Protein AF-A0A3M1Z1W0-F1 (afdb_monomer_lite)

Radius of gyration: 14.69 Å; chains: 1; bounding box: 34×30×34 Å

Sequence (107 aa):
DSDIDFILLTPSPDSFRHATTWPYEIAWLQAGLRLVKWHDRTYGAVWSRHLLFDTGLQVEMSFGALSWASVTPLDSGTRRVIADGCRILYDPEQLLATLLHVIHPNE

pLDDT: mean 94.64, std 5.2, range [59.12, 98.38]

Structure (mmCIF, N/CA/C/O backbone):
data_AF-A0A3M1Z1W0-F1
#
_entry.id   AF-A0A3M1Z1W0-F1
#
loop_
_atom_site.group_PDB
_atom_site.id
_atom_site.type_symbol
_atom_site.label_atom_id
_atom_site.label_alt_id
_atom_site.label_comp_id
_atom_site.label_asym_id
_atom_site.label_entity_id
_atom_site.label_seq_id
_atom_site.pdbx_PDB_ins_code
_atom_site.Cartn_x
_atom_site.Cartn_y
_atom_site.Cartn_z
_atom_site.occupancy
_atom_site.B_iso_or_equiv
_atom_site.auth_seq_id
_atom_site.auth_comp_id
_atom_site.auth_asym_id
_atom_site.auth_atom_id
_atom_site.pdbx_PDB_model_num
ATOM 1 N N . ASP A 1 1 ? -6.498 -2.238 -13.363 1.00 78.19 1 ASP A N 1
ATOM 2 C CA . ASP A 1 1 ? -6.137 -3.458 -12.643 1.00 78.19 1 ASP A CA 1
ATOM 3 C C . ASP A 1 1 ? -4.649 -3.623 -12.581 1.00 78.19 1 ASP A C 1
ATOM 5 O O . ASP A 1 1 ? -3.969 -3.557 -13.604 1.00 78.19 1 ASP A O 1
ATOM 9 N N . SER A 1 2 ? -4.192 -3.729 -11.346 1.00 89.69 2 SER A N 1
ATOM 10 C CA . SER A 1 2 ? -2.926 -4.302 -10.914 1.00 89.69 2 SER A CA 1
ATOM 11 C C . SER A 1 2 ? -3.080 -5.818 -10.815 1.00 89.69 2 SER A C 1
ATOM 13 O O . SER A 1 2 ? -4.191 -6.333 -10.706 1.00 89.69 2 SER A O 1
ATOM 15 N N . ASP A 1 3 ? -1.957 -6.526 -10.841 1.00 96.25 3 ASP A N 1
ATOM 16 C CA . ASP A 1 3 ? -1.916 -7.965 -10.577 1.00 96.25 3 ASP A CA 1
ATOM 17 C C . ASP A 1 3 ? -1.739 -8.253 -9.076 1.00 96.25 3 ASP A C 1
ATOM 19 O O . ASP A 1 3 ? -2.136 -9.309 -8.585 1.00 96.25 3 ASP A O 1
ATOM 23 N N . ILE A 1 4 ? -1.096 -7.327 -8.353 1.00 95.75 4 ILE A N 1
ATOM 24 C CA . ILE A 1 4 ? -0.834 -7.407 -6.913 1.00 95.75 4 ILE A CA 1
ATOM 25 C C . ILE A 1 4 ? -1.103 -6.043 -6.285 1.00 95.75 4 ILE A C 1
ATOM 27 O O . ILE A 1 4 ? -0.536 -5.038 -6.723 1.00 95.75 4 ILE A O 1
ATOM 31 N N . ASP A 1 5 ? -1.887 -6.035 -5.211 1.00 96.38 5 ASP A N 1
ATOM 32 C CA . ASP A 1 5 ? -2.248 -4.835 -4.464 1.00 96.38 5 ASP A CA 1
ATOM 33 C C . ASP A 1 5 ? -1.731 -4.911 -3.027 1.00 96.38 5 ASP A C 1
ATOM 35 O O . ASP A 1 5 ? -1.970 -5.878 -2.300 1.00 96.38 5 ASP A O 1
ATOM 39 N N . PHE A 1 6 ? -1.028 -3.864 -2.600 1.00 97.06 6 PHE A N 1
ATOM 40 C CA . PHE A 1 6 ? -0.606 -3.671 -1.219 1.00 97.06 6 PHE A CA 1
ATOM 41 C C . PHE A 1 6 ? -1.291 -2.449 -0.623 1.00 97.06 6 PHE A C 1
ATOM 43 O O . PHE A 1 6 ? -1.316 -1.385 -1.239 1.00 97.06 6 PHE A O 1
ATOM 50 N N . ILE A 1 7 ? -1.749 -2.575 0.621 1.00 96.81 7 ILE A N 1
ATOM 51 C CA . ILE A 1 7 ? -2.120 -1.442 1.468 1.00 96.81 7 ILE A CA 1
ATOM 52 C C . ILE A 1 7 ? -1.077 -1.300 2.581 1.00 96.81 7 ILE A C 1
ATOM 54 O O . ILE A 1 7 ? -0.793 -2.245 3.317 1.00 96.81 7 ILE A O 1
ATOM 58 N N . LEU A 1 8 ? -0.470 -0.122 2.680 1.00 97.62 8 LEU A N 1
ATOM 59 C CA . LEU A 1 8 ? 0.533 0.228 3.674 1.00 97.62 8 LEU A CA 1
ATOM 60 C C . LEU A 1 8 ? -0.023 1.342 4.554 1.00 97.62 8 LEU A C 1
ATOM 62 O O . LEU A 1 8 ? -0.302 2.449 4.086 1.00 97.62 8 LEU A O 1
ATOM 66 N N . LEU A 1 9 ? -0.170 1.052 5.843 1.00 97.62 9 LEU A N 1
ATOM 67 C CA . LEU A 1 9 ? -0.618 2.031 6.824 1.00 97.62 9 LEU A CA 1
ATOM 68 C C . LEU A 1 9 ? 0.586 2.611 7.557 1.00 97.62 9 LEU A C 1
ATOM 70 O O . LEU A 1 9 ? 1.445 1.884 8.050 1.00 97.62 9 LEU A O 1
ATOM 74 N N . THR A 1 10 ? 0.660 3.935 7.606 1.00 96.75 10 THR A N 1
ATOM 75 C CA . THR A 1 10 ? 1.784 4.656 8.207 1.00 96.75 10 THR A CA 1
ATOM 76 C C . THR A 1 10 ? 1.311 5.976 8.817 1.00 96.75 10 THR A C 1
ATOM 78 O O . THR A 1 10 ? 0.347 6.562 8.323 1.00 96.75 10 THR A O 1
ATOM 81 N N . PRO A 1 11 ? 1.972 6.499 9.866 1.00 96.88 11 PRO A N 1
ATOM 82 C CA . PRO A 1 11 ? 1.675 7.832 10.388 1.00 96.88 11 PRO A CA 1
ATOM 83 C C . PRO A 1 11 ? 1.860 8.963 9.361 1.00 96.88 11 PRO A C 1
ATOM 85 O O . PRO A 1 11 ? 1.224 10.006 9.492 1.00 96.88 11 PRO A O 1
ATOM 88 N N . SER A 1 12 ? 2.701 8.760 8.337 1.00 96.38 12 SER A N 1
ATOM 89 C CA . SER A 1 12 ? 3.088 9.803 7.374 1.00 96.38 12 SER A CA 1
ATOM 90 C C . SER A 1 12 ? 3.012 9.308 5.920 1.00 96.38 12 SER A C 1
ATOM 92 O O . SER A 1 12 ? 4.047 9.154 5.265 1.00 96.38 12 SER A O 1
ATOM 94 N N . PRO A 1 13 ? 1.808 9.049 5.372 1.00 96.88 13 PRO A N 1
ATOM 95 C CA . PRO A 1 13 ? 1.657 8.450 4.041 1.00 96.88 13 PRO A CA 1
ATOM 96 C C . PRO A 1 13 ? 2.239 9.318 2.919 1.00 96.88 13 PRO A C 1
ATOM 98 O O . PRO A 1 13 ? 2.825 8.791 1.974 1.00 96.88 13 PRO A O 1
ATOM 101 N N . ASP A 1 14 ? 2.145 10.644 3.023 1.00 96.00 14 ASP A N 1
ATOM 102 C CA . ASP A 1 14 ? 2.642 11.556 1.985 1.00 96.00 14 ASP A CA 1
ATOM 103 C C . ASP A 1 14 ? 4.175 11.637 1.924 1.00 96.00 14 ASP A C 1
ATOM 105 O O . ASP A 1 14 ? 4.731 11.997 0.884 1.00 96.00 14 ASP A O 1
ATOM 109 N N . SER A 1 15 ? 4.890 11.229 2.980 1.00 95.75 15 SER A N 1
ATOM 110 C CA . SER A 1 15 ? 6.355 11.121 2.942 1.00 95.75 15 SER A CA 1
ATOM 111 C C . SER A 1 15 ? 6.816 10.148 1.852 1.00 95.75 15 SER A C 1
ATOM 113 O O . SER A 1 15 ? 7.780 10.434 1.144 1.00 95.75 15 SER A O 1
ATOM 115 N N . PHE A 1 16 ? 6.081 9.051 1.646 1.00 96.25 16 PHE A N 1
ATOM 116 C CA . PHE A 1 16 ? 6.346 8.087 0.576 1.00 96.25 16 PHE A CA 1
ATOM 117 C C . PHE A 1 16 ? 5.912 8.593 -0.801 1.00 96.25 16 PHE A C 1
ATOM 119 O O . PHE A 1 16 ? 6.454 8.143 -1.810 1.00 96.25 16 PHE A O 1
ATOM 126 N N . ARG A 1 17 ? 4.967 9.538 -0.870 1.00 95.44 17 ARG A N 1
ATOM 127 C CA . ARG A 1 17 ? 4.554 10.147 -2.141 1.00 95.44 17 ARG A CA 1
ATOM 128 C C . ARG A 1 17 ? 5.659 11.033 -2.684 1.00 95.44 17 ARG A C 1
ATOM 130 O O . ARG A 1 17 ? 6.032 10.912 -3.850 1.00 95.44 17 ARG A O 1
ATOM 137 N N . HIS A 1 18 ? 6.202 11.884 -1.818 1.00 93.56 18 HIS A N 1
ATOM 138 C CA . HIS A 1 18 ? 7.258 12.825 -2.174 1.00 93.56 18 HIS A CA 1
ATOM 139 C C . HIS A 1 18 ? 8.614 12.143 -2.373 1.00 93.56 18 HIS A C 1
ATOM 141 O O . HIS A 1 18 ? 9.387 12.562 -3.233 1.00 93.56 18 HIS A O 1
ATOM 147 N N . ALA A 1 19 ? 8.905 11.084 -1.615 1.00 92.81 19 ALA A N 1
ATOM 148 C CA . ALA A 1 19 ? 10.106 10.288 -1.821 1.00 92.81 19 ALA A CA 1
ATOM 149 C C . ALA A 1 19 ? 9.976 9.420 -3.083 1.00 92.81 19 ALA A C 1
ATOM 151 O O . ALA A 1 19 ? 9.025 8.652 -3.240 1.00 92.81 19 ALA A O 1
ATOM 152 N N . THR A 1 20 ? 10.961 9.516 -3.976 1.00 91.06 20 THR A N 1
ATOM 153 C CA . THR A 1 20 ? 10.987 8.756 -5.237 1.00 91.06 20 THR A CA 1
ATOM 154 C C . THR A 1 20 ? 12.045 7.659 -5.287 1.00 91.06 20 THR A C 1
ATOM 156 O O . THR A 1 20 ? 12.087 6.897 -6.250 1.00 91.06 20 THR A O 1
ATOM 159 N N . THR A 1 21 ? 12.872 7.539 -4.247 1.00 94.50 21 THR A N 1
ATOM 160 C CA . THR A 1 21 ? 13.955 6.548 -4.164 1.00 94.50 21 THR A CA 1
ATOM 161 C C . THR A 1 21 ? 13.494 5.204 -3.619 1.00 94.50 21 THR A C 1
ATOM 163 O O . THR A 1 21 ? 13.965 4.176 -4.094 1.00 94.50 21 THR A O 1
ATOM 166 N N . TRP A 1 22 ? 12.534 5.194 -2.691 1.00 95.31 22 TRP A N 1
ATOM 167 C CA . TRP A 1 22 ? 12.110 3.978 -1.994 1.00 95.31 22 TRP A CA 1
ATOM 168 C C . TRP A 1 22 ? 11.664 2.819 -2.902 1.00 95.31 22 TRP A C 1
ATOM 170 O O . TRP A 1 22 ? 11.944 1.675 -2.543 1.00 95.31 22 TRP A O 1
ATOM 180 N N . PRO A 1 23 ? 11.038 3.018 -4.087 1.00 95.94 23 PRO A N 1
ATOM 181 C CA . PRO A 1 23 ? 10.710 1.877 -4.936 1.00 95.94 23 PRO A CA 1
ATOM 182 C C . PRO A 1 23 ? 11.959 1.136 -5.399 1.00 95.94 23 PRO A C 1
ATOM 184 O O . PRO A 1 23 ? 11.878 -0.049 -5.677 1.00 95.94 23 PRO A O 1
ATOM 187 N N . TYR A 1 24 ? 13.107 1.807 -5.475 1.00 94.31 24 TYR A N 1
ATOM 188 C CA . TYR A 1 24 ? 14.385 1.197 -5.835 1.00 94.31 24 TYR A CA 1
ATOM 189 C C . TYR A 1 24 ? 15.110 0.575 -4.632 1.00 94.31 24 TYR A C 1
ATOM 191 O O . TYR A 1 24 ? 16.083 -0.148 -4.823 1.00 94.31 24 TYR A O 1
ATOM 199 N N . GLU A 1 25 ? 14.648 0.835 -3.405 1.00 95.44 25 GLU A N 1
ATOM 200 C CA . GLU A 1 25 ? 15.175 0.222 -2.176 1.00 95.44 25 GLU A CA 1
ATOM 201 C C . GLU A 1 25 ? 14.601 -1.183 -1.949 1.00 95.44 25 GLU A C 1
ATOM 203 O O . GLU A 1 25 ? 15.194 -2.003 -1.248 1.00 95.44 25 GLU A O 1
ATOM 208 N N . ILE A 1 26 ? 13.467 -1.496 -2.580 1.00 95.75 26 ILE A N 1
ATOM 209 C C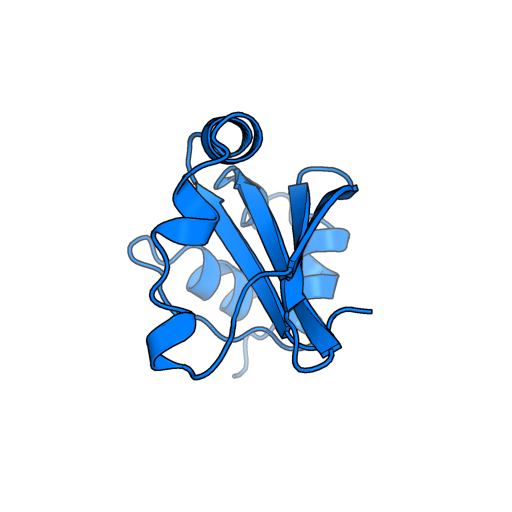A . ILE A 1 26 ? 12.907 -2.844 -2.582 1.00 95.75 26 ILE A CA 1
ATOM 210 C C . ILE A 1 26 ? 13.730 -3.718 -3.532 1.00 95.75 26 ILE A C 1
ATOM 212 O O . ILE A 1 26 ? 14.031 -3.339 -4.666 1.00 95.75 26 ILE A O 1
ATOM 216 N N . ALA A 1 27 ? 14.067 -4.925 -3.079 1.00 96.06 27 ALA A N 1
ATOM 217 C CA . ALA A 1 27 ? 14.916 -5.875 -3.793 1.00 96.06 27 ALA A CA 1
ATOM 218 C C . ALA A 1 27 ? 14.222 -6.555 -4.998 1.00 96.06 27 ALA A C 1
ATOM 220 O O . ALA A 1 27 ? 14.321 -7.769 -5.174 1.00 96.06 27 ALA A O 1
ATOM 221 N N . TRP A 1 28 ? 13.547 -5.792 -5.863 1.00 96.44 28 TRP A N 1
ATOM 222 C CA . TRP A 1 28 ? 12.823 -6.297 -7.038 1.00 96.44 28 TRP A CA 1
ATOM 223 C C . TRP A 1 28 ? 13.689 -7.160 -7.953 1.00 96.44 28 TRP A C 1
ATOM 225 O O . TRP A 1 28 ? 13.241 -8.201 -8.427 1.00 96.44 28 TRP A O 1
ATOM 235 N N . LEU A 1 29 ? 14.955 -6.776 -8.142 1.00 95.88 29 LEU A N 1
ATOM 236 C CA . LEU A 1 29 ? 15.891 -7.529 -8.979 1.00 95.88 29 LEU A CA 1
ATOM 237 C C . LEU A 1 29 ? 16.134 -8.950 -8.449 1.00 95.88 29 LEU A C 1
ATOM 239 O O . LEU A 1 29 ? 16.317 -9.865 -9.246 1.00 95.88 29 LEU A O 1
ATOM 243 N N . GLN A 1 30 ? 16.087 -9.162 -7.127 1.00 96.75 30 GLN A N 1
ATOM 244 C CA . GLN A 1 30 ? 16.194 -10.504 -6.536 1.00 96.75 30 GLN A CA 1
ATOM 245 C C . GLN A 1 30 ? 14.942 -11.348 -6.807 1.00 96.75 30 GLN A C 1
ATOM 247 O O . GLN A 1 30 ? 15.037 -12.567 -6.909 1.00 96.75 30 GLN A O 1
ATOM 252 N N . ALA A 1 31 ? 13.790 -10.699 -6.985 1.00 94.44 31 ALA A N 1
ATOM 253 C CA . ALA A 1 31 ? 12.556 -11.325 -7.449 1.00 94.44 31 ALA A CA 1
ATOM 254 C C . ALA A 1 31 ? 12.486 -11.463 -8.986 1.00 94.44 31 ALA A C 1
ATOM 256 O O . ALA A 1 31 ? 11.456 -11.876 -9.513 1.00 94.44 31 ALA A O 1
ATOM 257 N N . GLY A 1 32 ? 13.554 -11.117 -9.720 1.00 96.94 32 GLY A N 1
ATOM 258 C CA . GLY A 1 32 ? 13.582 -11.169 -11.185 1.00 96.94 32 GLY A CA 1
ATOM 259 C C . GLY A 1 32 ? 12.763 -10.069 -11.866 1.00 96.94 32 GLY A C 1
ATOM 260 O O . GLY A 1 32 ? 12.383 -10.222 -13.023 1.00 96.94 32 GLY A O 1
ATOM 261 N N . LEU A 1 33 ? 12.477 -8.973 -11.160 1.00 97.62 33 LEU A N 1
ATOM 262 C CA . LEU A 1 33 ? 11.652 -7.868 -11.637 1.00 97.62 33 LEU A CA 1
ATOM 263 C C . LEU A 1 33 ? 12.488 -6.593 -11.778 1.00 97.62 33 LEU A C 1
ATOM 265 O O . LEU A 1 33 ? 13.180 -6.186 -10.843 1.00 97.62 33 LEU A O 1
ATOM 269 N N . ARG A 1 34 ? 12.387 -5.907 -12.921 1.00 97.62 34 ARG A N 1
ATOM 270 C CA . ARG A 1 34 ? 13.007 -4.589 -13.117 1.00 97.62 34 ARG A CA 1
ATOM 271 C C . ARG A 1 34 ? 11.942 -3.522 -13.320 1.00 97.62 34 ARG A C 1
ATOM 273 O O . ARG A 1 34 ? 11.156 -3.592 -14.262 1.00 97.62 34 ARG A O 1
ATOM 280 N N . LEU A 1 35 ? 11.925 -2.530 -12.429 1.00 97.69 35 LEU A N 1
ATOM 281 C CA . LEU A 1 35 ? 10.985 -1.414 -12.500 1.00 97.69 35 LEU A CA 1
ATOM 282 C C . LEU A 1 35 ? 11.243 -0.593 -13.772 1.00 97.69 35 LEU A C 1
ATOM 284 O O . LEU A 1 35 ? 12.361 -0.137 -14.003 1.00 97.69 35 LEU A O 1
ATOM 288 N N . VAL A 1 36 ? 10.210 -0.411 -14.594 1.00 97.62 36 VAL A N 1
ATOM 289 C CA . VAL A 1 36 ? 10.285 0.331 -15.864 1.00 97.62 36 VAL A CA 1
ATOM 290 C C . VAL A 1 36 ? 9.761 1.744 -15.693 1.00 97.62 36 VAL A C 1
ATOM 292 O O . VAL A 1 36 ? 10.382 2.708 -16.135 1.00 97.62 36 VAL A O 1
ATOM 295 N N . LYS A 1 37 ? 8.581 1.866 -15.092 1.00 96.81 37 LYS A N 1
ATOM 296 C CA . LYS A 1 37 ? 7.923 3.144 -14.845 1.00 96.81 37 LYS A CA 1
ATOM 297 C C . LYS A 1 37 ? 6.885 2.991 -13.753 1.00 96.81 37 LYS A C 1
ATOM 299 O O . LYS A 1 37 ? 6.566 1.892 -13.310 1.00 96.81 37 LYS A O 1
ATOM 304 N N . TRP A 1 38 ? 6.329 4.122 -13.373 1.00 97.75 38 TRP A N 1
ATOM 305 C CA . TRP A 1 38 ? 5.333 4.224 -12.332 1.00 97.75 38 TRP A CA 1
ATOM 306 C C . TRP A 1 38 ? 4.451 5.452 -12.543 1.00 97.75 38 TRP A C 1
ATOM 308 O O . TRP A 1 38 ? 4.815 6.361 -13.296 1.00 97.75 38 TRP A O 1
ATOM 318 N N . HIS A 1 39 ? 3.291 5.464 -11.902 1.00 97.44 39 HIS A N 1
ATOM 319 C CA . HIS A 1 39 ? 2.436 6.641 -11.797 1.00 97.44 39 HIS A CA 1
ATOM 320 C C . HIS A 1 39 ? 1.629 6.592 -10.501 1.00 97.44 39 HIS A C 1
ATOM 322 O O . HIS A 1 39 ? 1.386 5.509 -9.967 1.00 97.44 39 HIS A O 1
ATOM 328 N N . ASP A 1 40 ? 1.191 7.760 -10.036 1.00 97.81 40 ASP A N 1
ATOM 329 C CA . ASP A 1 40 ? 0.432 7.884 -8.795 1.00 97.81 40 ASP A CA 1
ATOM 330 C C . ASP A 1 40 ? -1.063 8.099 -9.078 1.00 97.81 40 ASP A C 1
ATOM 332 O O . ASP A 1 40 ? -1.438 8.708 -10.088 1.00 97.81 40 ASP A O 1
ATOM 336 N N . ARG A 1 41 ? -1.921 7.615 -8.176 1.00 97.62 41 ARG A N 1
ATOM 337 C CA . ARG A 1 41 ? -3.370 7.876 -8.158 1.00 97.62 41 ARG A CA 1
ATOM 338 C C . ARG A 1 41 ? -3.852 8.146 -6.734 1.00 97.62 41 ARG A C 1
ATOM 340 O O . ARG A 1 41 ? -3.194 7.777 -5.771 1.00 97.62 41 ARG A O 1
ATOM 347 N N . THR A 1 42 ? -5.010 8.787 -6.599 1.00 96.81 42 THR A N 1
ATOM 348 C CA . THR A 1 42 ? -5.640 9.055 -5.296 1.00 96.81 42 THR A CA 1
ATOM 349 C C . THR A 1 42 ? -7.019 8.412 -5.252 1.00 96.81 42 THR A C 1
ATOM 351 O O . THR A 1 42 ? -7.831 8.633 -6.152 1.00 96.81 42 THR A O 1
ATOM 354 N N . TYR A 1 43 ? -7.293 7.668 -4.183 1.00 91.88 43 TYR A N 1
ATOM 355 C CA . TYR A 1 43 ? -8.553 6.979 -3.928 1.00 91.88 43 TYR A CA 1
ATOM 356 C C . TYR A 1 43 ? -9.079 7.361 -2.542 1.00 91.88 43 TYR A C 1
ATOM 358 O O . TYR A 1 43 ? -8.759 6.736 -1.532 1.00 91.88 43 TYR A O 1
ATOM 366 N N . GLY A 1 44 ? -9.892 8.416 -2.476 1.00 91.06 44 GLY A N 1
ATOM 367 C CA . GLY A 1 44 ? -10.438 8.892 -1.204 1.00 91.06 44 GLY A CA 1
ATOM 368 C C . GLY A 1 44 ? -9.331 9.242 -0.202 1.00 91.06 44 GLY A C 1
ATOM 369 O O . GLY A 1 44 ? -8.565 10.174 -0.433 1.00 91.06 44 GLY A O 1
ATOM 370 N N . ALA A 1 45 ? -9.263 8.498 0.905 1.00 92.06 45 ALA A N 1
ATOM 371 C CA . ALA A 1 45 ? -8.306 8.714 1.993 1.00 92.06 45 ALA A CA 1
ATOM 372 C C . ALA A 1 45 ? -6.910 8.101 1.758 1.00 92.06 45 ALA A C 1
ATOM 374 O O . ALA A 1 45 ? -6.012 8.319 2.571 1.00 92.06 45 ALA A O 1
ATOM 375 N N . VAL A 1 46 ? -6.721 7.333 0.681 1.00 96.62 46 VAL A N 1
ATOM 376 C CA . VAL A 1 46 ? -5.437 6.708 0.338 1.00 96.62 46 VAL A CA 1
ATOM 377 C C . VAL A 1 46 ? -4.951 7.193 -1.017 1.00 96.62 46 VAL A C 1
ATOM 379 O O . VAL A 1 46 ? -5.718 7.677 -1.852 1.00 96.62 46 VAL A O 1
ATOM 382 N N . TRP A 1 47 ? -3.658 7.053 -1.251 1.00 97.69 47 TRP A N 1
ATOM 383 C CA . TRP A 1 47 ? -3.075 7.237 -2.571 1.00 97.69 47 TRP A CA 1
ATOM 384 C C . TRP A 1 47 ? -2.239 6.031 -2.925 1.00 97.69 47 TRP A C 1
ATOM 386 O O . TRP A 1 47 ? -1.687 5.384 -2.043 1.00 97.69 47 TRP A O 1
ATOM 396 N N . SER A 1 48 ? -2.133 5.750 -4.208 1.00 98.06 48 SER A N 1
ATOM 397 C CA . SER A 1 48 ? -1.429 4.597 -4.714 1.00 98.06 48 SER A CA 1
ATOM 398 C C . SER A 1 48 ? -0.305 4.997 -5.640 1.00 98.0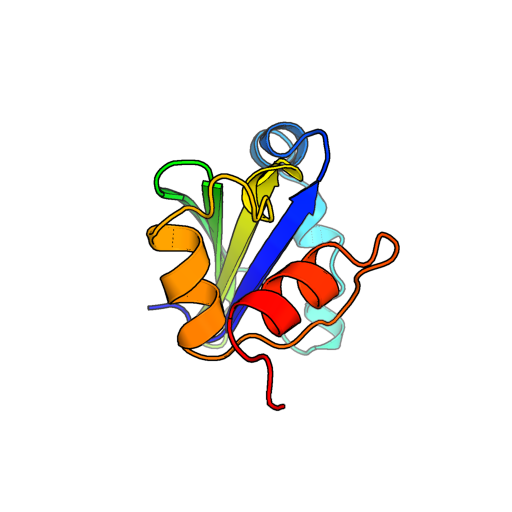6 48 SER A C 1
ATOM 400 O O . SER A 1 48 ? -0.320 6.048 -6.286 1.00 98.06 48 SER A O 1
ATOM 402 N N . ARG A 1 49 ? 0.655 4.089 -5.727 1.00 98.19 49 ARG A N 1
ATOM 403 C CA . ARG A 1 49 ? 1.727 4.102 -6.698 1.00 98.19 49 ARG A CA 1
ATOM 404 C C . ARG A 1 49 ? 1.702 2.809 -7.477 1.00 98.19 49 ARG A C 1
ATOM 406 O O . ARG A 1 49 ? 1.953 1.739 -6.931 1.00 98.19 49 ARG A O 1
ATOM 413 N N . HIS A 1 50 ? 1.399 2.928 -8.758 1.00 98.25 50 HIS A N 1
ATOM 414 C CA . HIS A 1 50 ? 1.314 1.808 -9.677 1.00 98.25 50 HIS A CA 1
ATOM 415 C C . HIS A 1 50 ? 2.666 1.615 -10.351 1.00 98.25 50 HIS A C 1
ATOM 417 O O . HIS A 1 50 ? 3.060 2.420 -11.197 1.00 98.25 50 HIS A O 1
ATOM 423 N N . LEU A 1 51 ? 3.370 0.558 -9.968 1.00 98.25 51 LEU A N 1
ATOM 424 C CA . LEU A 1 51 ? 4.665 0.148 -10.492 1.00 98.25 51 LEU A CA 1
ATOM 425 C C . LEU A 1 51 ? 4.462 -0.801 -11.677 1.00 98.25 51 LEU A C 1
ATOM 427 O O . LEU A 1 51 ? 3.766 -1.804 -11.548 1.00 98.25 51 LEU A O 1
ATOM 431 N N . LEU A 1 52 ? 5.086 -0.505 -12.818 1.00 98.38 52 LEU A N 1
ATOM 432 C CA . LEU A 1 52 ? 5.121 -1.393 -13.982 1.00 98.38 52 LEU A CA 1
ATOM 433 C C . LEU A 1 52 ? 6.525 -1.969 -14.152 1.00 98.38 52 LEU A C 1
ATOM 435 O O . LEU A 1 52 ? 7.496 -1.217 -14.286 1.00 98.38 52 LEU A O 1
ATOM 439 N N . PHE A 1 53 ? 6.610 -3.293 -14.216 1.00 98.31 53 PHE A N 1
ATOM 440 C CA . PHE A 1 53 ? 7.854 -4.028 -14.430 1.00 98.31 53 PHE A CA 1
ATOM 441 C C . PHE A 1 53 ? 8.017 -4.463 -15.892 1.00 98.31 53 PHE A C 1
ATOM 443 O O . PHE A 1 53 ? 7.072 -4.443 -16.681 1.00 98.31 53 PHE A O 1
ATOM 450 N N . ASP A 1 54 ? 9.231 -4.852 -16.276 1.00 98.12 54 ASP A N 1
ATOM 451 C CA . ASP A 1 54 ? 9.557 -5.271 -17.646 1.00 98.12 54 ASP A CA 1
ATOM 452 C C . ASP A 1 54 ? 8.903 -6.589 -18.076 1.00 98.12 54 ASP A C 1
ATOM 454 O O . ASP A 1 54 ? 8.733 -6.827 -19.269 1.00 98.12 54 ASP A O 1
ATOM 458 N N . THR A 1 55 ? 8.458 -7.395 -17.117 1.00 97.12 55 THR A N 1
ATOM 459 C CA . THR A 1 55 ? 7.618 -8.578 -17.343 1.00 97.12 55 THR A CA 1
ATOM 460 C C . THR A 1 55 ? 6.174 -8.237 -17.723 1.00 97.12 55 THR A C 1
ATOM 462 O O . THR A 1 55 ? 5.425 -9.124 -18.124 1.00 97.12 55 THR A O 1
ATOM 465 N N . GLY A 1 56 ? 5.764 -6.972 -17.584 1.00 97.25 56 GLY A N 1
ATOM 466 C CA . GLY A 1 56 ? 4.373 -6.534 -17.701 1.00 97.25 56 GLY A CA 1
ATOM 467 C C . GLY A 1 56 ? 3.589 -6.587 -16.387 1.00 97.25 56 GLY A C 1
ATOM 468 O O . GLY A 1 56 ? 2.493 -6.033 -16.345 1.00 97.25 56 GLY A O 1
ATOM 469 N N . LEU A 1 57 ? 4.157 -7.176 -15.324 1.00 97.81 57 LEU A N 1
ATOM 470 C CA . LEU A 1 57 ? 3.556 -7.207 -13.988 1.00 97.81 57 LEU A CA 1
ATOM 471 C C . LEU A 1 57 ? 3.286 -5.781 -13.488 1.00 97.81 57 LEU A C 1
ATOM 473 O O . LEU A 1 57 ? 4.169 -4.915 -13.552 1.00 97.81 57 LEU A O 1
ATOM 477 N N . GLN A 1 58 ? 2.089 -5.561 -12.954 1.00 98.25 58 GLN A N 1
ATOM 478 C CA . GLN A 1 58 ? 1.687 -4.319 -12.308 1.00 98.25 58 GLN A CA 1
ATOM 479 C C . GLN A 1 58 ? 1.471 -4.536 -10.812 1.00 98.25 58 GLN A C 1
ATOM 481 O O . GLN A 1 58 ? 0.610 -5.312 -10.403 1.00 98.25 58 GLN A O 1
ATOM 486 N N . VAL A 1 59 ? 2.227 -3.803 -9.997 1.00 98.31 59 VAL A N 1
ATOM 487 C CA . VAL A 1 59 ? 2.069 -3.792 -8.538 1.00 98.31 59 VAL A CA 1
ATOM 488 C C . VAL A 1 59 ? 1.530 -2.436 -8.115 1.00 98.31 59 VAL A C 1
ATOM 490 O O . VAL A 1 59 ? 2.136 -1.406 -8.414 1.00 98.31 59 VAL A O 1
ATOM 493 N N . GLU A 1 60 ? 0.414 -2.422 -7.401 1.00 98.25 60 GLU A N 1
ATOM 494 C CA . GLU A 1 60 ? -0.093 -1.227 -6.742 1.00 98.25 60 GLU A CA 1
ATOM 495 C C . GLU A 1 60 ? 0.375 -1.195 -5.286 1.00 98.25 60 GLU A C 1
ATOM 497 O O . GLU A 1 60 ? 0.195 -2.147 -4.528 1.00 98.25 60 GLU A O 1
ATOM 502 N N . MET A 1 61 ? 0.971 -0.076 -4.881 1.00 97.94 61 MET A N 1
ATOM 503 C CA . MET A 1 61 ? 1.305 0.197 -3.487 1.00 97.94 61 MET A CA 1
ATOM 504 C C . MET A 1 61 ? 0.497 1.394 -3.005 1.00 97.94 61 MET A C 1
ATOM 506 O O . MET A 1 61 ? 0.835 2.540 -3.305 1.00 97.94 61 MET A O 1
ATOM 510 N N . SER A 1 62 ? -0.584 1.110 -2.286 1.00 97.81 62 SER A N 1
ATOM 511 C CA . SER A 1 62 ? -1.470 2.090 -1.670 1.00 97.81 62 SER A CA 1
ATOM 512 C C . SER A 1 62 ? -0.990 2.461 -0.268 1.00 97.81 62 SER A C 1
ATOM 514 O O . SER A 1 62 ? -0.664 1.596 0.536 1.00 97.81 62 SER A O 1
ATOM 516 N N . PHE A 1 63 ? -0.958 3.754 0.041 1.00 98.19 63 PHE A N 1
ATOM 517 C CA . PHE A 1 63 ? -0.529 4.315 1.317 1.00 98.19 63 PHE A CA 1
ATOM 518 C C . PHE A 1 63 ? -1.670 5.097 1.967 1.00 98.19 63 PHE A C 1
ATOM 520 O O . PHE A 1 63 ? -2.269 5.988 1.354 1.00 98.19 63 PHE A O 1
ATOM 527 N N . GLY A 1 64 ? -1.929 4.794 3.236 1.00 97.38 64 GLY A N 1
ATOM 528 C CA . GLY A 1 64 ? -2.947 5.440 4.059 1.00 97.38 64 GLY A CA 1
ATOM 529 C C . GLY A 1 64 ? -2.442 5.768 5.461 1.00 97.38 64 GLY A C 1
ATOM 530 O O . GLY A 1 64 ? -1.443 5.219 5.929 1.00 97.38 64 GLY A O 1
ATOM 531 N N . ALA A 1 65 ? -3.148 6.669 6.141 1.00 96.88 65 ALA A N 1
ATOM 532 C CA . ALA A 1 65 ? -2.948 6.884 7.571 1.00 96.88 65 ALA A CA 1
ATOM 533 C C . ALA A 1 65 ? -3.428 5.660 8.371 1.00 96.88 65 ALA A C 1
ATOM 535 O O . ALA A 1 65 ? -4.322 4.944 7.923 1.00 96.88 65 ALA A O 1
ATOM 536 N N . LEU A 1 66 ? -2.910 5.457 9.588 1.00 96.75 66 LEU A N 1
ATOM 537 C CA . LEU A 1 66 ? -3.362 4.372 10.481 1.00 96.75 66 LEU A CA 1
ATOM 538 C C . LEU A 1 66 ? -4.883 4.396 10.725 1.00 96.75 66 LEU A C 1
ATOM 540 O O . LEU A 1 66 ? -5.515 3.350 10.845 1.00 96.75 66 LEU A O 1
ATOM 544 N N . SER A 1 67 ? -5.486 5.590 10.722 1.00 94.94 67 SER A N 1
ATOM 545 C CA . SER A 1 67 ? -6.934 5.784 10.858 1.00 94.94 67 SER A CA 1
ATOM 546 C C . SER A 1 67 ? -7.760 5.157 9.733 1.00 94.94 67 SER A C 1
ATOM 548 O O . SER A 1 67 ? -8.962 4.980 9.910 1.00 94.94 67 SER A O 1
ATOM 550 N N . TRP A 1 68 ? -7.150 4.779 8.606 1.00 96.12 68 TRP A N 1
ATOM 551 C CA . TRP A 1 68 ? -7.822 4.022 7.549 1.00 96.12 68 TRP A CA 1
ATOM 552 C C . TRP A 1 68 ? -8.338 2.667 8.048 1.00 96.12 68 TRP A C 1
ATOM 554 O O . TRP A 1 68 ? -9.394 2.221 7.605 1.00 96.12 68 TRP A O 1
ATOM 564 N N . ALA A 1 69 ? -7.639 2.052 9.012 1.00 96.38 69 ALA A N 1
ATOM 565 C CA . ALA A 1 69 ? -8.068 0.824 9.678 1.00 96.38 69 ALA A CA 1
ATOM 566 C C . ALA A 1 69 ? -9.019 1.061 10.867 1.00 96.38 69 ALA A C 1
ATOM 568 O O . ALA A 1 69 ? -9.309 0.132 11.620 1.00 96.38 69 ALA A O 1
ATOM 569 N N . SER A 1 70 ? -9.508 2.292 11.064 1.00 94.75 70 SER A N 1
ATOM 570 C CA . SER A 1 70 ? -10.477 2.574 12.122 1.00 94.75 70 SER A CA 1
ATOM 571 C C . SER A 1 70 ? -11.759 1.769 11.912 1.00 94.75 70 SER A C 1
ATOM 573 O O . SER A 1 70 ? -12.329 1.739 10.823 1.00 94.75 70 SER A O 1
ATOM 575 N N . VAL A 1 71 ? -12.239 1.153 12.990 1.00 92.88 71 VAL A N 1
ATOM 576 C CA . VAL A 1 71 ? -13.516 0.424 13.019 1.00 92.88 71 VAL A CA 1
ATOM 577 C C . VAL A 1 71 ? -14.671 1.290 13.539 1.00 92.88 71 VAL A C 1
ATOM 579 O O . VAL A 1 71 ? -15.830 0.883 13.463 1.00 92.88 71 VAL A O 1
ATOM 582 N N . THR A 1 72 ? -14.374 2.506 14.021 1.00 89.88 72 THR A N 1
ATOM 583 C CA . THR A 1 72 ? -15.355 3.420 14.626 1.00 89.88 72 THR A CA 1
ATOM 584 C C . THR A 1 72 ? -15.103 4.874 14.188 1.00 89.88 72 THR A C 1
ATOM 586 O O . THR A 1 72 ? -14.313 5.575 14.822 1.00 89.88 72 THR A O 1
ATOM 589 N N . PRO A 1 73 ? -15.777 5.370 13.133 1.00 89.75 73 PRO A N 1
ATOM 590 C CA . PRO A 1 73 ? -16.611 4.615 12.197 1.00 89.75 73 PRO A CA 1
ATOM 591 C C . PRO A 1 73 ? -15.760 3.774 11.237 1.00 89.75 73 PRO A C 1
ATOM 593 O O . PRO A 1 73 ? -14.670 4.187 10.848 1.00 89.75 73 PRO A O 1
ATOM 596 N N . LEU A 1 74 ? -16.291 2.624 10.818 1.00 92.31 74 LEU A N 1
ATOM 597 C CA . LEU A 1 74 ? -15.715 1.847 9.725 1.00 92.31 74 LEU A CA 1
ATOM 598 C C . LEU A 1 74 ? -16.129 2.456 8.381 1.00 92.31 74 LEU A C 1
ATOM 600 O O . LEU A 1 74 ? -17.319 2.486 8.055 1.00 92.31 74 LEU A O 1
ATOM 604 N N . ASP A 1 75 ? -15.149 2.911 7.600 1.00 92.88 75 ASP A N 1
ATOM 605 C CA . ASP A 1 75 ? -15.384 3.404 6.244 1.00 92.88 75 ASP A CA 1
ATOM 606 C C . ASP A 1 75 ? -15.875 2.285 5.306 1.00 92.88 75 ASP A C 1
ATOM 608 O O . ASP A 1 75 ? -15.429 1.135 5.361 1.00 92.88 75 ASP A O 1
ATOM 612 N N . SER A 1 76 ? -16.808 2.630 4.417 1.00 91.69 76 SER A N 1
ATOM 613 C CA . SER A 1 76 ? -17.403 1.677 3.472 1.00 91.69 76 SER A CA 1
ATOM 614 C C . SER A 1 76 ? -16.416 1.185 2.407 1.00 91.69 76 SER A C 1
ATOM 616 O O . SER A 1 76 ? -16.485 0.021 2.007 1.00 91.69 76 SER A O 1
ATOM 618 N N . GLY A 1 77 ? -15.481 2.040 1.982 1.00 91.81 77 GLY A N 1
ATOM 619 C CA . GLY A 1 77 ? -14.404 1.683 1.065 1.00 91.81 77 GLY A CA 1
ATOM 620 C C . GLY A 1 77 ? -13.415 0.735 1.730 1.00 91.81 77 GLY A C 1
ATOM 621 O O . GLY A 1 77 ? -13.130 -0.323 1.173 1.00 91.81 77 GLY A O 1
ATOM 622 N N . THR A 1 78 ? -12.988 1.046 2.958 1.00 93.56 78 THR A N 1
ATOM 623 C CA . THR A 1 78 ? -12.172 0.140 3.785 1.00 93.56 78 THR A CA 1
ATOM 624 C C . THR A 1 78 ? -12.842 -1.223 3.939 1.00 93.56 78 THR A C 1
ATOM 626 O O . THR A 1 78 ? -12.220 -2.247 3.662 1.00 93.56 78 THR A O 1
ATOM 629 N N . ARG A 1 79 ? -14.129 -1.259 4.321 1.00 93.88 79 ARG A N 1
ATOM 630 C CA . ARG A 1 79 ? -14.876 -2.518 4.475 1.00 93.88 79 ARG A CA 1
ATOM 631 C C . ARG A 1 79 ? -14.826 -3.363 3.208 1.00 93.88 79 ARG A C 1
ATOM 633 O O . ARG A 1 79 ? -14.622 -4.567 3.302 1.00 93.88 79 ARG A O 1
ATOM 640 N N . ARG A 1 80 ? -15.030 -2.741 2.045 1.00 92.81 80 ARG A N 1
ATOM 641 C CA . ARG A 1 80 ? -15.017 -3.438 0.759 1.00 92.81 80 ARG A CA 1
ATOM 642 C C . ARG A 1 80 ? -13.648 -4.040 0.454 1.00 92.81 80 ARG A C 1
ATOM 644 O O . ARG A 1 80 ? -13.583 -5.220 0.146 1.00 92.81 80 ARG A O 1
ATOM 651 N N . VAL A 1 81 ? -12.576 -3.259 0.605 1.00 92.06 81 VAL A N 1
ATOM 652 C CA . VAL A 1 81 ? -11.200 -3.729 0.357 1.00 92.06 81 VAL A CA 1
ATOM 653 C C . VAL A 1 81 ? -10.870 -4.954 1.207 1.00 92.06 81 VAL A C 1
ATOM 655 O O . VAL A 1 81 ? -10.291 -5.911 0.709 1.00 92.06 81 VAL A O 1
ATOM 658 N N . ILE A 1 82 ? -11.249 -4.941 2.484 1.00 94.12 82 ILE A N 1
ATOM 659 C CA . ILE A 1 82 ? -10.970 -6.065 3.380 1.00 94.12 82 ILE A CA 1
ATOM 660 C C . ILE A 1 82 ? -11.847 -7.281 3.052 1.00 94.12 82 ILE A C 1
ATOM 662 O O . ILE A 1 82 ? -11.334 -8.397 3.010 1.00 94.12 82 ILE A O 1
ATOM 666 N N . ALA A 1 83 ? -13.137 -7.062 2.773 1.00 92.69 83 ALA A N 1
ATOM 667 C CA . ALA A 1 83 ? -14.091 -8.126 2.460 1.00 92.69 83 ALA A CA 1
ATOM 668 C C . ALA A 1 83 ? -13.803 -8.846 1.133 1.00 92.69 83 ALA A C 1
ATOM 670 O O . ALA A 1 83 ? -14.122 -10.026 1.005 1.00 92.69 83 ALA A O 1
ATOM 671 N N . ASP A 1 84 ? -13.185 -8.160 0.168 1.00 9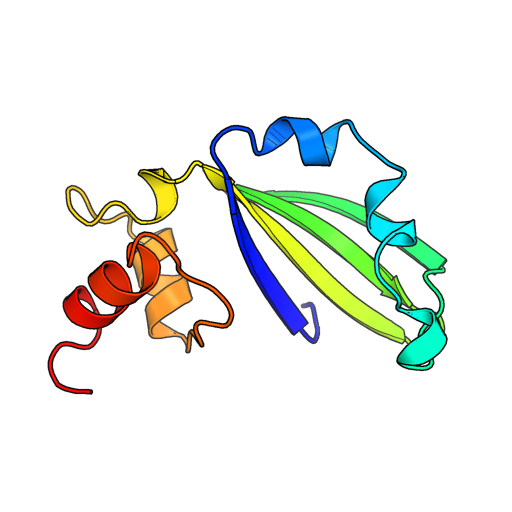0.19 84 ASP A N 1
ATOM 672 C CA . ASP A 1 84 ? -12.812 -8.726 -1.135 1.00 90.19 84 ASP A CA 1
ATOM 673 C C . ASP A 1 84 ? -11.563 -9.642 -1.054 1.00 90.19 84 ASP A C 1
ATOM 675 O O . ASP A 1 84 ? -11.127 -10.194 -2.065 1.00 90.19 84 ASP A O 1
ATOM 679 N N . GLY A 1 85 ? -11.023 -9.866 0.153 1.00 86.44 85 GLY A N 1
ATOM 680 C CA . GLY A 1 85 ? -9.930 -10.795 0.430 1.00 86.44 85 GLY A CA 1
ATOM 681 C C . GLY A 1 85 ? -8.642 -10.067 0.801 1.00 86.44 85 GLY A C 1
ATOM 682 O O . GLY A 1 85 ? -7.835 -9.717 -0.057 1.00 86.44 85 GLY A O 1
ATOM 683 N N . CYS A 1 86 ? -8.414 -9.880 2.102 1.00 91.94 86 CYS A N 1
ATOM 684 C CA . CYS A 1 86 ? -7.190 -9.283 2.632 1.00 91.94 86 CYS A CA 1
ATOM 685 C C . CYS A 1 86 ? -6.334 -10.322 3.365 1.00 91.94 86 CYS A C 1
ATOM 687 O O . CYS A 1 86 ? -6.830 -11.124 4.155 1.00 91.94 86 CYS A O 1
ATOM 689 N N . ARG A 1 87 ? -5.016 -10.276 3.142 1.00 95.56 87 ARG A N 1
ATOM 690 C CA . ARG A 1 87 ? -4.032 -11.067 3.886 1.00 95.56 87 ARG A CA 1
ATOM 691 C C . ARG A 1 87 ? -3.053 -10.143 4.597 1.00 95.56 87 ARG A C 1
ATOM 693 O O . ARG A 1 87 ? -2.342 -9.377 3.951 1.00 95.56 87 ARG A O 1
ATOM 700 N N . ILE A 1 88 ? -2.957 -10.274 5.919 1.00 96.69 88 ILE A N 1
ATOM 701 C CA . ILE A 1 88 ? -1.955 -9.551 6.707 1.00 96.69 88 ILE A CA 1
ATOM 702 C C . ILE A 1 88 ? -0.565 -10.123 6.420 1.00 96.69 88 ILE A C 1
ATOM 704 O O . ILE A 1 88 ? -0.334 -11.326 6.553 1.00 96.69 88 ILE A O 1
ATOM 708 N N . LEU A 1 89 ? 0.371 -9.240 6.068 1.00 97.31 89 LEU A N 1
ATOM 709 C CA . LEU A 1 89 ? 1.797 -9.562 5.949 1.00 97.31 89 LEU A CA 1
ATOM 710 C C . LEU A 1 89 ? 2.608 -9.046 7.143 1.00 97.31 89 LEU A C 1
ATOM 712 O O . LEU A 1 89 ? 3.572 -9.686 7.556 1.00 97.31 89 LEU A O 1
ATOM 716 N N . TYR A 1 90 ? 2.216 -7.897 7.699 1.00 97.69 90 TYR A 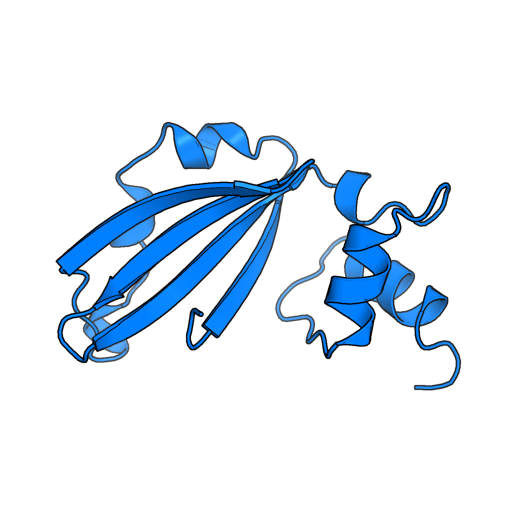N 1
ATOM 717 C CA . TYR A 1 90 ? 2.858 -7.254 8.841 1.00 97.69 90 TYR A CA 1
ATOM 718 C C . TYR A 1 90 ? 1.845 -6.349 9.554 1.00 97.69 90 TYR A C 1
ATOM 720 O O . TYR A 1 90 ? 1.246 -5.491 8.912 1.00 97.69 90 TYR A O 1
ATOM 728 N N . ASP A 1 91 ? 1.637 -6.552 10.858 1.00 97.38 91 ASP A N 1
ATOM 729 C CA . ASP A 1 91 ? 0.667 -5.788 11.660 1.00 97.38 91 ASP A CA 1
ATOM 730 C C . ASP A 1 91 ? 1.093 -5.721 13.141 1.00 97.38 91 ASP A C 1
ATOM 732 O O . ASP A 1 91 ? 0.533 -6.412 13.996 1.00 97.38 91 ASP A O 1
ATOM 736 N N . PRO A 1 92 ? 2.139 -4.943 13.465 1.00 96.25 92 PRO A N 1
ATOM 737 C CA . PRO A 1 92 ? 2.712 -4.906 14.812 1.00 96.25 92 PRO A CA 1
ATOM 738 C C . PRO A 1 92 ? 1.752 -4.319 15.858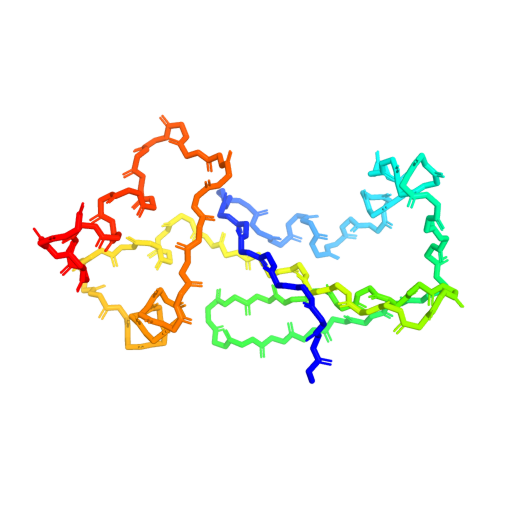 1.00 96.25 92 PRO A C 1
ATOM 740 O O . PRO A 1 92 ? 1.874 -4.632 17.039 1.00 96.25 92 PRO A O 1
ATOM 743 N N . GLU A 1 93 ? 0.803 -3.484 15.428 1.00 95.19 93 GLU A N 1
ATOM 744 C CA . GLU A 1 93 ? -0.185 -2.822 16.290 1.00 95.19 93 GLU A CA 1
ATOM 745 C C . GLU A 1 93 ? -1.549 -3.534 16.294 1.00 95.19 93 GLU A C 1
ATOM 747 O O . GLU A 1 93 ? -2.476 -3.077 16.957 1.00 95.19 93 GLU A O 1
ATOM 752 N N . GLN A 1 94 ? -1.677 -4.664 15.586 1.00 96.31 94 GLN A N 1
ATOM 753 C CA . GLN A 1 94 ? -2.915 -5.448 15.460 1.00 96.31 94 GLN A CA 1
ATOM 754 C C . GLN A 1 94 ? -4.111 -4.656 14.893 1.00 96.31 94 GLN A C 1
ATOM 756 O O . GLN A 1 94 ? -5.272 -5.011 15.128 1.00 96.31 94 GLN A O 1
ATOM 761 N N . LEU A 1 95 ? -3.855 -3.578 14.144 1.00 96.38 95 LEU A N 1
ATOM 762 C CA . LEU A 1 95 ? -4.900 -2.730 13.568 1.00 96.38 95 LEU A CA 1
ATOM 763 C C . LEU A 1 95 ? -5.639 -3.466 12.450 1.00 96.38 95 LEU A C 1
ATOM 765 O O . LEU A 1 95 ? -6.870 -3.474 12.416 1.00 96.38 95 LEU A O 1
ATOM 769 N N . LEU A 1 96 ? -4.894 -4.119 11.555 1.00 96.31 96 LEU A N 1
ATOM 770 C CA . LEU A 1 96 ? -5.469 -4.890 10.454 1.00 96.31 96 LEU A CA 1
ATOM 771 C C . LEU A 1 96 ? -6.150 -6.158 10.970 1.00 96.31 96 LEU A C 1
ATOM 773 O O . LEU A 1 96 ? -7.210 -6.515 10.466 1.00 96.31 96 LEU A O 1
ATOM 777 N N . ALA A 1 97 ? -5.590 -6.808 11.992 1.00 96.06 97 ALA A N 1
ATOM 778 C CA . ALA A 1 97 ? -6.183 -7.981 12.629 1.00 96.06 97 ALA A CA 1
ATOM 779 C C . ALA A 1 97 ? -7.519 -7.635 13.297 1.00 96.06 97 ALA A C 1
ATOM 781 O O . ALA A 1 97 ? -8.509 -8.340 13.106 1.00 96.06 97 ALA A O 1
ATOM 782 N N . THR A 1 98 ? -7.575 -6.510 14.016 1.00 95.81 98 THR A N 1
ATOM 783 C CA . THR A 1 98 ? -8.817 -5.997 14.612 1.00 95.81 98 THR A CA 1
ATOM 784 C C . THR A 1 98 ? -9.862 -5.697 13.539 1.00 95.81 98 THR A C 1
ATOM 786 O O . THR A 1 98 ? -11.018 -6.100 13.661 1.00 95.81 98 THR A O 1
ATOM 789 N N . LEU A 1 99 ? -9.459 -5.017 12.465 1.00 95.56 99 LEU A N 1
ATOM 790 C CA . LEU A 1 99 ? -10.332 -4.691 11.342 1.00 95.56 99 LEU A CA 1
ATOM 791 C C . LEU A 1 99 ? -10.873 -5.946 10.641 1.00 95.56 99 LEU A C 1
ATOM 793 O O . LEU A 1 99 ? -12.074 -6.029 10.381 1.00 95.56 99 LEU A O 1
ATOM 797 N N . LEU A 1 100 ? -10.006 -6.926 10.371 1.00 94.94 100 LEU A N 1
ATOM 798 C CA . LEU A 1 100 ? -10.386 -8.214 9.794 1.00 94.94 100 LEU A CA 1
ATOM 799 C C . LEU A 1 100 ? -11.383 -8.941 10.688 1.00 94.94 100 LEU A C 1
ATOM 801 O O . LEU A 1 100 ? -12.413 -9.363 10.184 1.00 94.94 100 LEU A O 1
ATOM 805 N N . HIS A 1 101 ? -11.149 -9.001 12.000 1.00 94.06 101 HIS A N 1
ATOM 806 C CA . HIS A 1 101 ? -12.081 -9.631 12.936 1.00 94.06 101 HIS A CA 1
ATOM 807 C C . HIS A 1 101 ? -13.464 -8.956 12.944 1.00 94.06 101 HIS A C 1
ATOM 809 O O . HIS A 1 101 ? -14.489 -9.628 13.005 1.00 94.06 101 HIS A O 1
ATOM 815 N N . VAL A 1 102 ? -13.526 -7.624 12.834 1.00 94.19 102 VAL A N 1
ATOM 816 C CA . VAL A 1 102 ? -14.807 -6.896 12.750 1.00 94.19 102 VAL A CA 1
ATOM 817 C C . VAL A 1 102 ? -15.577 -7.223 11.464 1.00 94.19 102 VAL A C 1
ATOM 819 O O . VAL A 1 102 ? -16.811 -7.210 11.466 1.00 94.19 102 VAL A O 1
ATOM 822 N N . ILE A 1 103 ? -14.879 -7.495 10.360 1.00 93.06 103 ILE A N 1
ATOM 823 C CA . ILE A 1 103 ? -15.494 -7.764 9.051 1.00 93.06 103 ILE A CA 1
ATOM 824 C C . ILE A 1 103 ? -15.789 -9.262 8.865 1.00 93.06 103 ILE A C 1
ATOM 826 O O . ILE A 1 103 ? -16.849 -9.609 8.343 1.00 93.06 103 ILE A O 1
ATOM 830 N N . HIS A 1 104 ? -14.909 -10.127 9.364 1.00 89.69 104 HIS A N 1
ATOM 831 C CA . HIS A 1 104 ? -14.969 -11.588 9.325 1.00 89.69 104 HIS A CA 1
ATOM 832 C C . HIS A 1 104 ? -14.878 -12.160 10.753 1.00 89.69 104 HIS A C 1
ATOM 834 O O . HIS A 1 104 ? -13.861 -12.724 11.140 1.00 89.69 104 HIS A O 1
ATOM 840 N N . PRO A 1 105 ? -15.935 -12.043 11.576 1.00 80.06 105 PRO A N 1
ATOM 841 C CA . PRO A 1 105 ? -15.886 -12.455 12.985 1.00 80.06 105 PRO A CA 1
ATOM 842 C C . PRO A 1 105 ? -15.813 -13.975 13.208 1.00 80.06 105 PRO A C 1
ATOM 844 O O . PRO A 1 105 ? -15.626 -14.408 14.342 1.00 80.06 105 PRO A O 1
ATOM 847 N N . ASN A 1 106 ? -16.001 -14.774 12.152 1.00 73.62 106 ASN A N 1
ATOM 848 C CA . ASN A 1 106 ? -16.107 -16.236 12.208 1.00 73.62 106 ASN A CA 1
ATOM 849 C C . ASN A 1 106 ? -14.986 -16.962 11.436 1.00 73.62 106 ASN A C 1
ATOM 851 O O . ASN A 1 106 ? -15.084 -18.176 11.253 1.00 73.62 106 ASN A O 1
ATOM 855 N N . GLU A 1 107 ? -13.976 -16.229 10.961 1.00 59.12 107 GLU A N 1
ATOM 856 C CA . GLU A 1 107 ? -12.712 -16.767 10.430 1.00 59.12 107 GLU A CA 1
ATOM 857 C C . GLU A 1 107 ? -11.594 -16.555 11.457 1.00 59.12 107 GLU A C 1
ATOM 859 O O . GLU A 1 107 ? -10.755 -17.474 11.597 1.00 59.12 107 GLU A O 1
#

Secondary structure (DSSP, 8-state):
--SEEEEEE-S-HHHHHH--SHHHHS-GGGGT--EEEEEEEEETTEEEEEEEETTS-EEEEEEE-GGGG-BTTBPHHHHHHHHTT---S--TTSHHHHHHHHH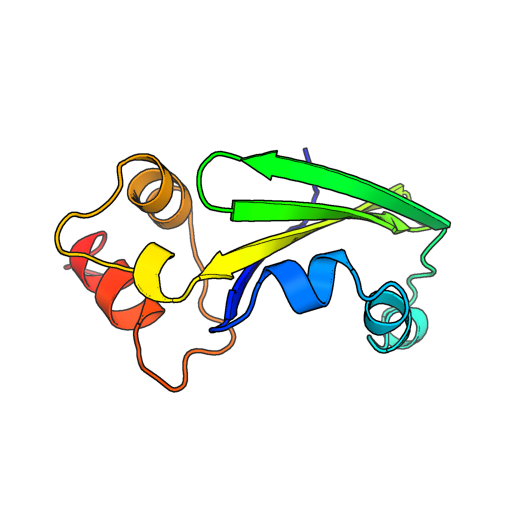-TT-

Foldseek 3Di:
DAPAEAEDADQCQCVVVPDPCVVVVPVQVVVVWDFDDWDKADDVQKIWIWTATPVRHIYIYIYHYLCCLPVVVPDPVSLVVVLVPDDDPDDPPCSVVVSNCVNCVPD